Protein AF-A0A8J6Z7A0-F1 (afdb_monomer)

Structure (mmCIF, N/CA/C/O backbone):
data_AF-A0A8J6Z7A0-F1
#
_entry.id   AF-A0A8J6Z7A0-F1
#
loop_
_atom_site.group_PDB
_atom_site.id
_atom_site.type_symbol
_atom_site.label_atom_id
_atom_site.label_alt_id
_atom_site.label_comp_id
_atom_site.label_asym_id
_atom_site.label_entity_id
_atom_site.label_seq_id
_atom_site.pdbx_PDB_ins_code
_atom_site.Cartn_x
_atom_site.Cartn_y
_atom_site.Cartn_z
_atom_site.occupancy
_atom_site.B_iso_or_equiv
_atom_site.auth_seq_id
_atom_site.auth_comp_id
_atom_site.auth_asym_id
_atom_site.auth_atom_id
_atom_site.pdbx_PDB_model_num
ATOM 1 N N . MET A 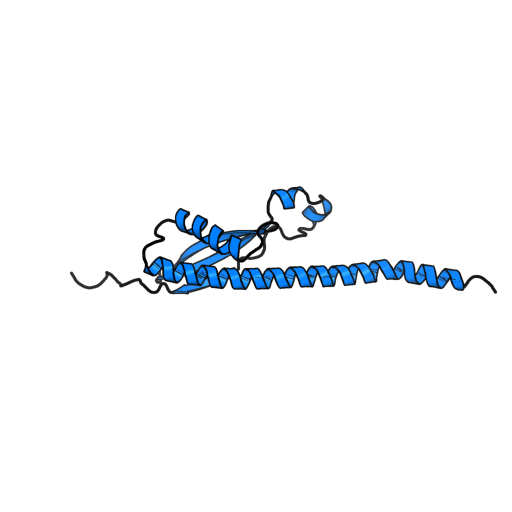1 1 ? -39.141 3.294 40.866 1.00 54.38 1 MET A N 1
ATOM 2 C CA . MET A 1 1 ? -38.896 3.060 39.423 1.00 54.38 1 MET A CA 1
ATOM 3 C C . MET A 1 1 ? -37.918 4.112 38.881 1.00 54.38 1 MET A C 1
ATOM 5 O O . MET A 1 1 ? -38.352 5.146 38.403 1.00 54.38 1 MET A O 1
ATOM 9 N N . LYS A 1 2 ? -36.597 3.924 39.028 1.00 55.97 2 LYS A N 1
ATOM 10 C CA . LYS A 1 2 ? -35.556 4.838 38.501 1.00 55.97 2 LYS A CA 1
ATOM 11 C C . LYS A 1 2 ? -34.254 4.050 38.313 1.00 55.97 2 LYS A C 1
ATOM 13 O O . LYS A 1 2 ? -33.502 3.912 39.266 1.00 55.97 2 LYS A O 1
ATOM 18 N N . ARG A 1 3 ? -34.026 3.485 37.122 1.00 59.72 3 ARG A N 1
ATOM 19 C CA . ARG A 1 3 ? -32.702 2.977 36.678 1.00 59.72 3 ARG A CA 1
ATOM 20 C C . ARG A 1 3 ? -32.603 2.676 35.173 1.00 59.72 3 ARG A C 1
ATOM 22 O O . ARG A 1 3 ? -31.499 2.549 34.670 1.00 59.72 3 ARG A O 1
ATOM 29 N N . GLN A 1 4 ? -33.715 2.675 34.434 1.00 63.00 4 GLN A N 1
ATOM 30 C CA . GLN A 1 4 ? -33.728 2.332 33.003 1.00 63.00 4 GLN A CA 1
ATOM 31 C C . GLN A 1 4 ? -32.978 3.323 32.089 1.00 63.00 4 GLN A C 1
ATOM 33 O O . GLN A 1 4 ? -32.435 2.908 31.076 1.00 63.00 4 GLN A O 1
ATOM 38 N N . ARG A 1 5 ? -32.868 4.615 32.444 1.00 66.69 5 ARG A N 1
ATOM 39 C CA . ARG A 1 5 ? -32.210 5.613 31.570 1.00 66.69 5 ARG A CA 1
ATOM 40 C C . ARG A 1 5 ? -30.702 5.392 31.378 1.00 66.69 5 ARG A C 1
ATOM 42 O O . ARG A 1 5 ? -30.184 5.742 30.329 1.00 66.69 5 ARG A O 1
ATOM 49 N N . GLY A 1 6 ? -30.004 4.824 32.366 1.00 72.81 6 GLY A N 1
ATOM 50 C CA . GLY A 1 6 ? -28.567 4.534 32.250 1.00 72.81 6 GLY A CA 1
ATOM 51 C C . GLY A 1 6 ? -28.272 3.248 31.477 1.00 72.81 6 GLY A C 1
ATOM 52 O O . GLY A 1 6 ? -27.215 3.124 30.871 1.00 72.81 6 GLY A O 1
ATOM 53 N N . GLN A 1 7 ? -29.224 2.313 31.454 1.00 84.69 7 GLN A N 1
ATOM 54 C CA . GLN A 1 7 ? -29.073 1.022 30.789 1.00 84.69 7 GLN A CA 1
ATOM 55 C C . GLN A 1 7 ? -28.975 1.178 29.268 1.00 84.69 7 GLN A C 1
ATOM 57 O O . GLN A 1 7 ? -28.048 0.649 28.663 1.00 84.69 7 GLN A O 1
ATOM 62 N N . SER A 1 8 ? -29.856 1.979 28.663 1.00 83.25 8 SER A N 1
ATOM 63 C CA . SER A 1 8 ? -29.849 2.195 27.210 1.00 83.25 8 SER A CA 1
ATOM 64 C C . SER A 1 8 ? -28.561 2.865 26.714 1.00 83.25 8 SER A C 1
ATOM 66 O O . SER A 1 8 ? -28.119 2.605 25.600 1.00 83.25 8 SER A O 1
ATOM 68 N N . MET A 1 9 ? -27.920 3.697 27.546 1.00 87.81 9 MET A N 1
ATOM 69 C CA . MET A 1 9 ? -26.639 4.327 27.208 1.00 87.81 9 MET A CA 1
ATOM 70 C C . MET A 1 9 ? -25.484 3.314 27.214 1.00 87.81 9 MET A C 1
ATOM 72 O O . MET A 1 9 ? -24.609 3.381 26.356 1.00 87.81 9 MET A O 1
ATOM 76 N N . VAL A 1 10 ? -25.504 2.355 28.146 1.00 89.12 10 VAL A N 1
ATOM 77 C CA . VAL A 1 10 ? -24.510 1.271 28.224 1.00 89.12 10 VAL A CA 1
ATOM 78 C C . VAL A 1 10 ? -24.697 0.264 27.089 1.00 89.12 10 VAL A C 1
ATOM 80 O O . VAL A 1 10 ? -23.716 -0.135 26.467 1.00 89.12 10 VAL A O 1
ATOM 83 N N . GLU A 1 11 ? -25.939 -0.106 26.770 1.00 88.69 11 GLU A N 1
ATOM 84 C CA . GLU A 1 11 ? -26.245 -0.990 25.635 1.00 88.69 11 GLU A CA 1
ATOM 85 C C . GLU A 1 11 ? -25.778 -0.376 24.307 1.00 88.69 11 GLU A C 1
ATOM 87 O O . GLU A 1 11 ? -25.136 -1.051 23.501 1.00 88.69 11 GLU A O 1
ATOM 92 N N . PHE A 1 12 ? -26.004 0.927 24.108 1.00 89.81 12 PHE A N 1
ATOM 93 C CA . PHE A 1 12 ? -25.484 1.640 22.942 1.00 89.81 12 PHE A CA 1
ATOM 94 C C . PHE A 1 12 ? -23.950 1.706 22.933 1.00 89.81 12 PHE A C 1
ATOM 96 O O . PHE A 1 12 ? -23.336 1.448 21.901 1.00 89.81 12 PHE A O 1
ATOM 103 N N . ALA A 1 13 ? -23.319 1.999 24.074 1.00 91.94 13 ALA A N 1
ATOM 104 C CA . ALA A 1 13 ? -21.862 2.074 24.181 1.00 91.94 13 ALA A CA 1
ATOM 105 C C . ALA A 1 13 ? -21.166 0.729 23.907 1.00 91.94 13 ALA A C 1
ATOM 107 O O . ALA A 1 13 ? -20.041 0.726 23.416 1.00 91.94 13 ALA A O 1
ATOM 108 N N . LEU A 1 14 ? -21.828 -0.399 24.182 1.00 92.50 14 LEU A N 1
ATOM 109 C CA . LEU A 1 14 ? -21.325 -1.738 23.857 1.00 92.50 14 LEU A CA 1
ATOM 110 C C . LEU A 1 14 ? -21.487 -2.092 22.372 1.00 92.50 14 LEU A C 1
ATOM 112 O O . LEU A 1 14 ? -20.626 -2.767 21.812 1.00 92.50 14 LEU A O 1
ATOM 116 N N . MET A 1 15 ? -22.551 -1.619 21.719 1.00 94.12 15 MET A N 1
ATOM 117 C CA . MET A 1 15 ? -22.772 -1.842 20.282 1.00 94.12 15 MET A CA 1
ATOM 118 C C . MET A 1 15 ? -21.931 -0.912 19.403 1.00 94.12 15 MET A C 1
ATOM 120 O O . MET A 1 15 ? -21.460 -1.319 18.340 1.00 94.12 15 MET A O 1
ATOM 124 N N . ALA A 1 16 ? -21.700 0.321 19.858 1.00 93.00 16 ALA A N 1
ATOM 125 C CA . ALA A 1 16 ? -20.915 1.332 19.161 1.00 93.00 16 ALA A CA 1
ATOM 126 C C . ALA A 1 16 ? -19.557 0.822 18.626 1.00 93.00 16 ALA A C 1
ATOM 128 O O . ALA A 1 16 ? -19.321 0.992 17.432 1.00 93.00 16 ALA A O 1
ATOM 129 N N . PRO A 1 17 ? -18.672 0.169 19.410 1.00 92.50 17 PRO A N 1
ATOM 130 C CA . PRO A 1 17 ? -17.381 -0.300 18.906 1.00 92.50 17 PRO A CA 1
ATOM 131 C C . PRO A 1 17 ? -17.513 -1.331 17.780 1.00 92.50 17 PRO A C 1
ATOM 133 O O . PRO A 1 17 ? -16.719 -1.296 16.846 1.00 92.50 17 PRO A O 1
ATOM 136 N N . ILE A 1 18 ? -18.529 -2.200 17.817 1.00 94.31 18 ILE A N 1
ATOM 137 C CA . ILE A 1 18 ? -18.773 -3.195 16.760 1.00 94.31 18 ILE A CA 1
ATOM 138 C C . ILE A 1 18 ? -19.209 -2.491 15.471 1.00 94.31 18 ILE A C 1
ATOM 140 O O . ILE A 1 18 ? -18.695 -2.782 14.391 1.00 94.31 18 ILE A O 1
ATOM 144 N N . VAL A 1 19 ? -20.117 -1.519 15.586 1.00 95.00 19 VAL A N 1
ATOM 145 C CA . VAL A 1 19 ? -20.589 -0.725 14.445 1.00 95.00 19 VAL A CA 1
ATOM 146 C C . VAL A 1 19 ? -19.452 0.112 13.857 1.00 95.00 19 VAL A C 1
ATOM 148 O O . VAL A 1 19 ? -19.262 0.110 12.643 1.00 95.00 19 VAL A O 1
ATOM 151 N N . PHE A 1 20 ? -18.643 0.770 14.690 1.00 94.06 20 PHE A N 1
ATOM 152 C CA . PHE A 1 20 ? -17.473 1.516 14.225 1.00 94.06 20 PHE A CA 1
ATOM 153 C C . PHE A 1 20 ? -16.432 0.608 13.575 1.00 94.06 20 PHE A C 1
ATOM 155 O O . PHE A 1 20 ? -15.896 0.966 12.531 1.00 94.06 20 PHE A O 1
ATOM 162 N N . MET A 1 21 ? -16.183 -0.581 14.126 1.00 92.19 21 MET A N 1
ATOM 163 C CA . MET A 1 21 ? -15.292 -1.566 13.513 1.00 92.19 21 MET A CA 1
ATOM 164 C C . MET A 1 21 ? -15.796 -1.989 12.127 1.00 92.19 21 MET A C 1
ATOM 166 O O . MET A 1 21 ? -15.004 -2.067 11.190 1.00 92.19 21 MET A O 1
ATOM 170 N N . MET A 1 22 ? -17.107 -2.189 11.965 1.00 93.50 22 MET A N 1
ATOM 171 C CA . MET A 1 22 ? -17.708 -2.493 10.664 1.00 93.50 22 MET A CA 1
ATOM 172 C C . MET A 1 22 ? -17.580 -1.317 9.684 1.00 93.50 22 MET A C 1
ATOM 174 O O . MET A 1 22 ? -17.176 -1.524 8.542 1.00 93.50 22 MET A O 1
ATOM 178 N N . ILE A 1 23 ? -17.859 -0.085 10.123 1.00 95.31 23 ILE A N 1
ATOM 179 C CA . ILE A 1 23 ? -17.738 1.122 9.290 1.00 95.31 23 ILE A CA 1
ATOM 180 C C . ILE A 1 23 ? -16.287 1.335 8.852 1.00 95.31 23 ILE A C 1
ATOM 182 O O . ILE A 1 23 ? -16.026 1.509 7.663 1.00 95.31 23 ILE A O 1
ATOM 186 N N . PHE A 1 24 ? -15.328 1.283 9.779 1.00 91.81 24 PHE A N 1
ATOM 187 C CA . PHE A 1 24 ? -13.911 1.419 9.444 1.00 91.81 24 PHE A CA 1
ATOM 188 C C . PHE A 1 24 ? -13.433 0.284 8.541 1.00 91.81 24 PHE A C 1
ATOM 190 O O . PHE A 1 24 ? -12.679 0.542 7.606 1.00 91.81 24 PHE A O 1
ATOM 197 N N . GLY A 1 25 ? -13.925 -0.940 8.751 1.00 90.88 25 GLY A N 1
ATOM 198 C CA . GLY A 1 25 ? -13.675 -2.063 7.852 1.00 90.88 25 GLY A CA 1
ATOM 199 C C . GLY A 1 25 ? -14.172 -1.793 6.429 1.00 90.88 25 GLY A C 1
ATOM 200 O O . GLY A 1 25 ? -13.426 -2.000 5.474 1.00 90.88 25 GLY A O 1
ATOM 201 N N . MET A 1 26 ? -15.390 -1.265 6.273 1.00 93.50 26 MET A N 1
ATOM 202 C CA . MET A 1 26 ? -15.942 -0.892 4.963 1.00 93.50 26 MET A CA 1
ATOM 203 C C . MET A 1 26 ? -15.155 0.245 4.302 1.00 93.50 26 MET A C 1
ATOM 205 O O . MET A 1 26 ? -14.850 0.160 3.114 1.00 93.50 26 MET A O 1
ATOM 209 N N . ILE A 1 27 ? -14.789 1.285 5.058 1.00 92.69 27 ILE A N 1
ATOM 210 C CA . ILE A 1 27 ? -13.992 2.412 4.548 1.00 92.69 27 ILE A CA 1
ATOM 211 C C . ILE A 1 27 ? -12.621 1.919 4.076 1.00 92.69 27 ILE A C 1
ATOM 213 O O . ILE A 1 27 ? -12.210 2.217 2.954 1.00 92.69 27 ILE A O 1
ATOM 217 N N . TYR A 1 28 ? -11.930 1.132 4.902 1.00 86.00 28 TYR A N 1
ATOM 218 C CA . TYR A 1 28 ? -10.621 0.581 4.561 1.00 86.00 28 TYR A CA 1
ATOM 219 C C . TYR A 1 28 ? -10.702 -0.355 3.350 1.00 86.00 28 TYR A C 1
ATOM 221 O O . TYR A 1 28 ? -9.877 -0.266 2.441 1.00 86.00 28 TYR A O 1
ATOM 229 N N . GLY A 1 29 ? -11.741 -1.193 3.292 1.00 86.38 29 GLY A N 1
ATOM 230 C CA . GLY A 1 29 ? -12.022 -2.048 2.142 1.00 86.38 29 GLY A CA 1
ATOM 231 C C . GLY A 1 29 ? -12.249 -1.250 0.855 1.00 86.38 29 GLY A C 1
ATOM 232 O O . GLY A 1 29 ? -11.680 -1.587 -0.181 1.00 86.38 29 GLY A O 1
ATOM 233 N N . GLY A 1 30 ? -13.011 -0.155 0.920 1.00 88.00 30 GLY A N 1
ATOM 234 C CA . GLY A 1 30 ? -13.237 0.736 -0.221 1.00 88.00 30 GLY A CA 1
ATOM 235 C C . GLY A 1 30 ? -11.955 1.411 -0.715 1.00 88.00 30 GLY A C 1
ATOM 236 O O . GLY A 1 30 ? -11.697 1.437 -1.919 1.00 88.00 30 GLY A O 1
ATOM 237 N N . ILE A 1 31 ? -11.114 1.893 0.204 1.00 85.19 31 ILE A N 1
ATOM 238 C CA . ILE A 1 31 ? -9.809 2.483 -0.130 1.00 85.19 31 ILE A CA 1
ATOM 239 C C . ILE A 1 31 ? -8.897 1.440 -0.791 1.00 85.19 31 ILE A C 1
ATOM 241 O O . ILE A 1 31 ? -8.287 1.731 -1.820 1.00 85.19 31 ILE A O 1
ATOM 245 N N . MET A 1 32 ? -8.833 0.222 -0.246 1.00 81.38 32 MET A N 1
ATOM 246 C CA . MET A 1 32 ? -8.055 -0.878 -0.830 1.00 81.38 32 MET A CA 1
ATOM 247 C C . MET A 1 32 ? -8.540 -1.244 -2.236 1.00 81.38 32 MET A C 1
ATOM 249 O O . MET A 1 32 ? -7.730 -1.427 -3.145 1.00 81.38 32 MET A O 1
ATOM 253 N N . PHE A 1 33 ? -9.856 -1.293 -2.443 1.00 82.75 33 PHE A N 1
ATOM 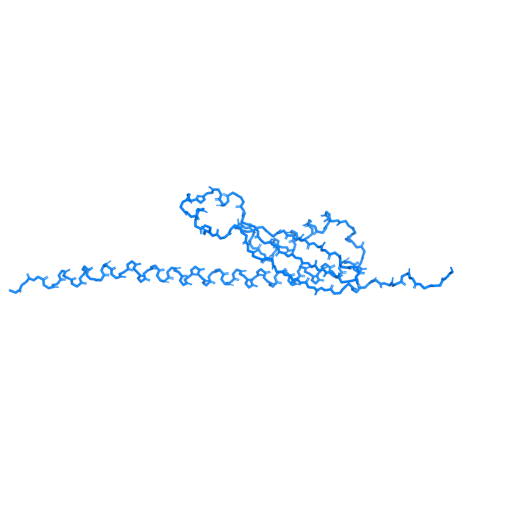254 C CA . PHE A 1 33 ? -10.435 -1.559 -3.758 1.00 82.75 33 PHE A CA 1
ATOM 255 C C . PHE A 1 33 ? -10.092 -0.463 -4.778 1.00 82.75 33 PHE A C 1
ATOM 257 O O . PHE A 1 33 ? -9.698 -0.765 -5.905 1.00 82.75 33 PHE A O 1
ATOM 264 N N . MET A 1 34 ? -10.176 0.809 -4.378 1.00 83.38 34 MET A N 1
ATOM 265 C CA . MET A 1 34 ? -9.789 1.936 -5.231 1.00 83.38 34 MET A CA 1
ATOM 266 C C . MET A 1 34 ? -8.311 1.858 -5.636 1.00 83.38 34 MET A C 1
ATOM 268 O O . MET A 1 34 ? -7.988 2.018 -6.814 1.00 83.38 34 MET A O 1
ATOM 272 N N . GLN A 1 35 ? -7.419 1.563 -4.684 1.00 77.19 35 GLN A N 1
ATOM 273 C CA . GLN A 1 35 ? -5.989 1.400 -4.960 1.00 77.19 35 GLN A CA 1
ATOM 274 C C . GLN A 1 35 ? -5.734 0.261 -5.950 1.00 77.19 35 GLN A C 1
ATOM 276 O O . GLN A 1 35 ? -5.012 0.455 -6.926 1.00 77.19 35 GLN A O 1
ATOM 281 N N . TYR A 1 36 ? -6.390 -0.890 -5.773 1.00 77.38 36 TYR A N 1
ATOM 282 C CA . TYR A 1 36 ? -6.293 -2.009 -6.714 1.00 77.38 36 TYR A CA 1
ATOM 283 C C . TYR A 1 36 ? -6.668 -1.606 -8.150 1.00 77.38 36 TYR A C 1
ATOM 285 O O . TYR A 1 36 ? -5.977 -1.964 -9.108 1.00 77.38 36 TYR A O 1
ATOM 293 N N . MET A 1 37 ? -7.734 -0.820 -8.310 1.00 83.38 37 MET A N 1
ATOM 294 C CA . MET A 1 37 ? -8.201 -0.370 -9.622 1.00 83.38 37 MET A CA 1
ATOM 295 C C . MET A 1 37 ? -7.222 0.617 -10.280 1.00 83.38 37 MET A C 1
ATOM 297 O O . MET A 1 37 ? -6.952 0.510 -11.479 1.00 83.38 37 MET A O 1
ATOM 301 N N . HIS A 1 38 ? -6.640 1.534 -9.499 1.00 80.12 38 HIS A N 1
ATOM 302 C CA . HIS A 1 38 ? -5.582 2.434 -9.972 1.00 80.12 38 HIS A CA 1
ATOM 303 C C . HIS A 1 38 ? -4.326 1.669 -10.394 1.00 80.12 38 HIS A C 1
ATOM 305 O O . HIS A 1 38 ? -3.825 1.889 -11.497 1.00 80.12 38 HIS A O 1
ATOM 311 N N . TYR A 1 39 ? -3.871 0.715 -9.578 1.00 76.06 39 TYR A N 1
ATOM 312 C CA . TYR A 1 39 ? -2.730 -0.134 -9.911 1.00 76.06 39 TYR A CA 1
ATOM 313 C C . TYR A 1 39 ? -2.967 -0.909 -11.214 1.00 76.06 39 TYR A C 1
ATOM 315 O O . TYR A 1 39 ? -2.110 -0.895 -12.094 1.00 76.06 39 TYR A O 1
ATOM 323 N N . SER A 1 40 ? -4.143 -1.519 -11.394 1.00 79.31 40 SER A N 1
ATOM 324 C CA . SER A 1 40 ? -4.476 -2.263 -12.619 1.00 79.31 40 SER A CA 1
ATOM 325 C C . SER A 1 40 ? -4.451 -1.392 -13.878 1.00 79.31 40 SER A C 1
ATOM 327 O O . SER A 1 40 ? -3.904 -1.799 -14.907 1.00 79.31 40 SER A O 1
ATOM 329 N N . ASN A 1 41 ? -5.006 -0.181 -13.805 1.00 81.69 41 ASN A N 1
ATOM 330 C CA . ASN A 1 41 ? -4.988 0.744 -14.935 1.00 81.69 41 ASN A CA 1
ATOM 331 C C . ASN A 1 41 ? -3.567 1.199 -15.271 1.00 81.69 41 ASN A C 1
ATOM 333 O O . ASN A 1 41 ? -3.192 1.191 -16.442 1.00 81.69 41 ASN A O 1
ATOM 337 N N . ALA A 1 42 ? -2.761 1.507 -14.257 1.00 75.44 42 ALA A N 1
ATOM 338 C CA . ALA A 1 42 ? -1.382 1.916 -14.456 1.00 75.44 42 ALA A CA 1
ATOM 339 C C . ALA A 1 42 ? -0.511 0.775 -15.034 1.00 75.44 42 ALA A C 1
ATOM 341 O O . ALA A 1 42 ? 0.275 1.033 -15.943 1.00 75.44 42 ALA A O 1
ATOM 342 N N . VAL A 1 43 ? -0.735 -0.497 -14.649 1.00 74.56 43 VAL A N 1
ATOM 343 C CA . VAL A 1 43 ? -0.095 -1.676 -15.294 1.00 74.56 43 VAL A CA 1
ATOM 344 C C . VAL A 1 43 ? -0.411 -1.739 -16.774 1.00 74.56 43 VAL A C 1
ATOM 346 O O . VAL A 1 43 ? 0.487 -1.962 -17.585 1.00 74.56 43 VAL A O 1
ATOM 349 N N . ARG A 1 44 ? -1.673 -1.523 -17.145 1.00 77.75 44 ARG A N 1
ATOM 350 C CA . ARG A 1 44 ? -2.088 -1.565 -18.548 1.00 77.75 44 ARG A CA 1
ATOM 351 C C . ARG A 1 44 ? -1.434 -0.446 -19.364 1.00 77.75 44 ARG A C 1
ATOM 353 O O . ARG A 1 44 ? -0.983 -0.704 -20.479 1.00 77.75 44 ARG A O 1
ATOM 360 N N . THR A 1 45 ? -1.365 0.767 -18.815 1.00 77.38 45 THR A N 1
ATOM 361 C CA . THR A 1 45 ? -0.704 1.911 -19.462 1.00 77.38 45 THR A CA 1
ATOM 362 C C . THR A 1 45 ? 0.793 1.661 -19.625 1.00 77.38 45 THR A C 1
ATOM 364 O O . THR A 1 45 ? 1.301 1.751 -20.743 1.00 77.38 45 THR A O 1
ATOM 367 N N . ALA A 1 46 ? 1.470 1.236 -18.556 1.00 70.75 46 ALA A N 1
ATOM 368 C CA . ALA A 1 46 ? 2.892 0.907 -18.577 1.00 70.75 46 ALA A CA 1
ATOM 369 C C . ALA A 1 46 ? 3.210 -0.216 -19.579 1.00 70.75 46 ALA A C 1
ATOM 371 O O . ALA A 1 46 ? 4.158 -0.110 -20.353 1.00 70.75 46 ALA A O 1
ATOM 372 N N . ALA A 1 47 ? 2.389 -1.271 -19.622 1.00 71.50 47 ALA A N 1
ATOM 373 C CA . ALA A 1 47 ? 2.546 -2.361 -20.580 1.00 71.50 47 ALA A CA 1
ATOM 374 C C . ALA A 1 47 ? 2.426 -1.882 -22.032 1.00 71.50 47 ALA A C 1
ATOM 376 O O . ALA A 1 47 ? 3.275 -2.206 -22.862 1.00 71.50 47 ALA A O 1
ATOM 377 N N . ARG A 1 48 ? 1.402 -1.076 -22.341 1.00 74.81 48 ARG A N 1
ATOM 378 C CA . ARG A 1 48 ? 1.219 -0.500 -23.682 1.00 74.81 48 ARG A CA 1
ATOM 379 C C . ARG A 1 48 ? 2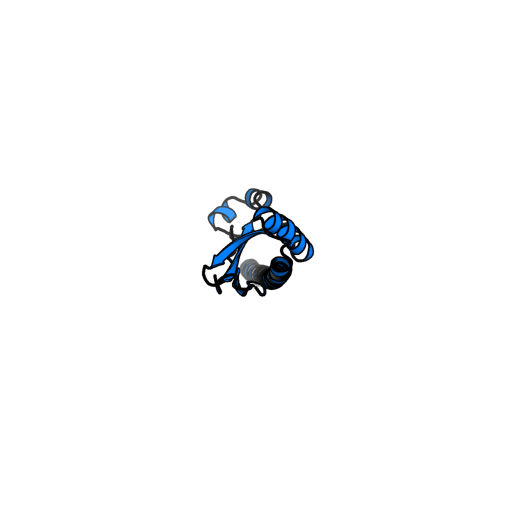.425 0.333 -24.099 1.00 74.81 48 ARG A C 1
ATOM 381 O O . ARG A 1 48 ? 2.863 0.265 -25.242 1.00 74.81 48 ARG A O 1
ATOM 388 N N . GLU A 1 49 ? 2.939 1.140 -23.192 1.00 71.81 49 GLU A N 1
ATOM 389 C CA . GLU A 1 49 ? 3.996 2.083 -23.516 1.00 71.81 49 GLU A CA 1
ATOM 390 C C . GLU A 1 49 ? 5.369 1.363 -23.633 1.00 71.81 49 GLU A C 1
ATOM 392 O O . GLU A 1 49 ? 6.182 1.735 -24.484 1.00 71.81 49 GLU A O 1
ATOM 397 N N . ILE A 1 50 ? 5.574 0.230 -22.930 1.00 67.06 50 ILE A N 1
ATOM 398 C CA . ILE A 1 50 ? 6.681 -0.714 -23.207 1.00 67.06 50 ILE A CA 1
ATOM 399 C C . ILE A 1 50 ? 6.543 -1.319 -24.606 1.00 67.06 50 ILE A C 1
ATOM 401 O O . ILE A 1 50 ? 7.546 -1.405 -25.313 1.00 67.06 50 ILE A O 1
ATOM 405 N N . ALA A 1 51 ? 5.336 -1.732 -25.014 1.00 67.38 51 ALA A N 1
ATOM 406 C CA . ALA A 1 51 ? 5.101 -2.319 -26.336 1.00 67.38 51 ALA A CA 1
ATOM 407 C C . ALA A 1 51 ? 5.583 -1.414 -27.465 1.00 67.38 51 ALA A C 1
ATOM 409 O O . ALA A 1 51 ? 6.364 -1.828 -28.317 1.00 67.38 51 ALA A O 1
ATOM 410 N N . VAL A 1 52 ? 5.145 -0.159 -27.412 1.00 70.69 52 VAL A N 1
ATOM 411 C CA . VAL A 1 52 ? 5.445 0.860 -28.422 1.00 70.69 52 VAL A CA 1
ATOM 412 C C . VAL A 1 52 ? 6.921 1.273 -28.370 1.00 70.69 52 VAL A C 1
ATOM 414 O O . VAL A 1 52 ? 7.542 1.576 -29.388 1.00 70.69 52 VAL A O 1
ATOM 417 N N . SER A 1 53 ? 7.527 1.283 -27.183 1.00 63.81 53 SER A N 1
ATOM 418 C CA . SER A 1 53 ? 8.943 1.637 -27.040 1.00 63.81 53 SER A CA 1
ATOM 419 C C . SER A 1 53 ? 9.889 0.506 -27.459 1.00 63.81 53 SER A C 1
ATOM 421 O O . SER A 1 53 ? 11.008 0.780 -27.904 1.00 63.81 53 SER A O 1
ATOM 423 N N . ALA A 1 54 ? 9.447 -0.751 -27.346 1.00 59.12 54 ALA A N 1
ATOM 424 C CA . ALA A 1 54 ? 10.171 -1.920 -27.838 1.00 59.12 54 ALA A CA 1
ATOM 425 C C . ALA A 1 54 ? 10.239 -1.944 -29.375 1.00 59.12 54 ALA A C 1
ATOM 427 O O . ALA A 1 54 ? 11.296 -2.266 -2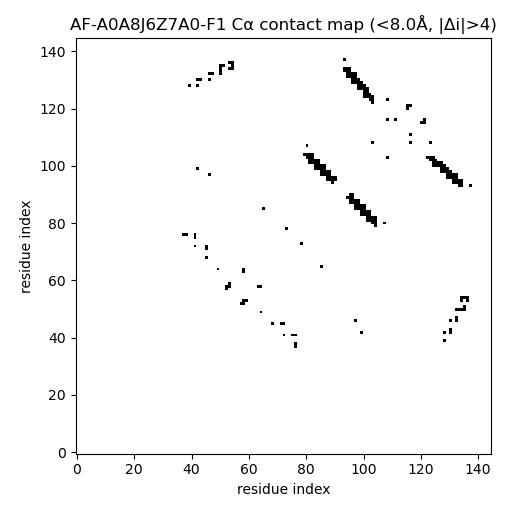9.913 1.00 59.12 54 ALA A O 1
ATOM 428 N N . GLU A 1 55 ? 9.174 -1.518 -30.069 1.00 57.19 55 GLU A N 1
ATOM 429 C CA . GLU A 1 55 ? 9.169 -1.310 -31.529 1.00 57.19 55 GLU A CA 1
ATOM 430 C C . GLU A 1 55 ? 10.250 -0.305 -31.964 1.00 57.19 55 GLU A C 1
ATOM 432 O O . GLU A 1 55 ? 10.975 -0.520 -32.931 1.00 57.19 55 GLU A O 1
ATOM 437 N N . ASN A 1 56 ? 10.429 0.768 -31.189 1.00 54.94 56 ASN A N 1
ATOM 438 C CA . ASN A 1 56 ? 11.399 1.825 -31.480 1.00 54.94 56 ASN A CA 1
ATOM 439 C C . ASN A 1 56 ? 12.852 1.484 -31.081 1.00 54.94 56 ASN A C 1
ATOM 441 O O . ASN A 1 56 ? 13.719 2.357 -31.137 1.00 54.94 56 ASN A O 1
ATOM 445 N N . ASN A 1 57 ? 13.135 0.242 -30.662 1.00 52.91 57 ASN A N 1
ATOM 446 C CA . ASN A 1 57 ? 14.459 -0.243 -30.242 1.00 52.91 57 ASN A CA 1
ATOM 447 C C . ASN A 1 57 ? 15.126 0.596 -29.124 1.00 52.91 57 ASN A C 1
ATOM 449 O O . ASN A 1 57 ? 16.346 0.599 -28.974 1.00 52.91 57 ASN A O 1
ATOM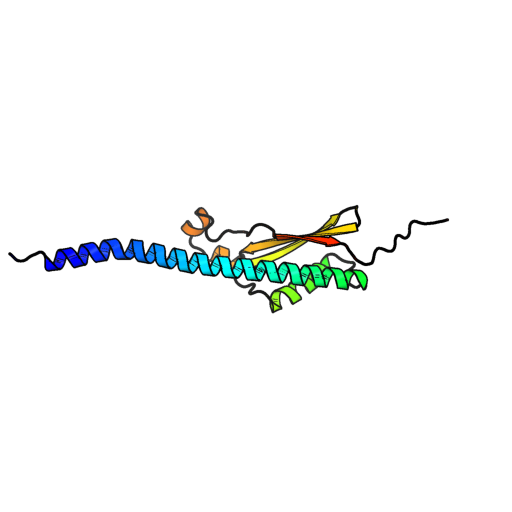 453 N N . ARG A 1 58 ? 14.336 1.339 -28.332 1.00 51.19 58 ARG A N 1
ATOM 454 C CA . ARG A 1 58 ? 14.851 2.258 -27.293 1.00 51.19 58 ARG A CA 1
ATOM 455 C C . ARG A 1 58 ? 15.100 1.585 -25.949 1.00 51.19 58 ARG A C 1
ATOM 457 O O . ARG A 1 58 ? 15.620 2.226 -25.045 1.00 51.19 58 ARG A O 1
ATOM 464 N N . ILE A 1 59 ? 14.679 0.331 -25.795 1.00 54.50 59 ILE A N 1
ATOM 465 C CA . ILE A 1 59 ? 14.664 -0.347 -24.502 1.00 54.50 59 ILE A CA 1
ATOM 466 C C . ILE A 1 59 ? 15.219 -1.771 -24.636 1.00 54.50 59 ILE A C 1
ATOM 468 O O . ILE A 1 59 ? 14.505 -2.772 -24.520 1.00 54.50 59 ILE A O 1
ATOM 472 N N . THR A 1 60 ? 16.514 -1.859 -24.927 1.00 50.16 60 THR A N 1
ATOM 473 C CA . THR A 1 60 ? 17.239 -3.123 -25.118 1.00 50.16 60 THR A CA 1
ATOM 474 C C . THR A 1 60 ? 17.791 -3.713 -23.816 1.00 50.16 60 THR A C 1
ATOM 476 O O . THR A 1 60 ? 18.075 -4.908 -23.772 1.00 50.16 60 THR A O 1
ATOM 479 N N . THR A 1 61 ? 17.872 -2.934 -22.731 1.00 50.75 61 THR A N 1
ATOM 480 C CA . THR A 1 61 ? 18.469 -3.362 -21.452 1.00 50.75 61 THR A CA 1
ATOM 481 C C . THR A 1 61 ? 17.413 -3.467 -20.347 1.00 50.75 61 THR A C 1
ATOM 483 O O . THR A 1 61 ? 16.475 -2.672 -20.292 1.00 50.75 61 THR A O 1
ATOM 486 N N . LYS A 1 62 ? 17.537 -4.463 -19.454 1.00 55.94 62 LYS A N 1
ATOM 487 C CA . LYS A 1 62 ? 16.633 -4.640 -18.295 1.00 55.94 62 LYS A CA 1
ATOM 488 C C . LYS A 1 62 ? 16.626 -3.413 -17.369 1.00 55.94 62 LYS A C 1
ATOM 490 O O . LYS A 1 62 ? 15.576 -3.060 -16.852 1.00 55.94 62 LYS A O 1
ATOM 495 N N . GLU A 1 63 ? 17.764 -2.739 -17.240 1.00 54.56 63 GLU A N 1
ATOM 496 C CA . GLU A 1 63 ? 17.947 -1.561 -16.381 1.00 54.56 63 GLU A CA 1
ATOM 497 C C . GLU A 1 63 ? 17.178 -0.329 -16.901 1.00 54.56 63 GLU A C 1
ATOM 499 O O . GLU A 1 63 ? 16.495 0.343 -16.130 1.00 54.56 63 GLU A O 1
ATOM 504 N N . ASP A 1 64 ? 17.160 -0.102 -18.221 1.00 56.62 64 ASP A N 1
ATOM 505 C CA . ASP A 1 64 ? 16.411 1.005 -18.842 1.00 56.62 64 ASP A CA 1
ATOM 506 C C . ASP A 1 64 ? 14.888 0.822 -18.705 1.00 56.62 64 ASP A C 1
ATOM 508 O O . ASP A 1 64 ? 14.136 1.796 -18.590 1.00 56.62 64 ASP A O 1
ATOM 512 N N . LYS A 1 65 ? 14.423 -0.441 -18.681 1.00 60.16 65 LYS A N 1
ATOM 513 C CA . LYS A 1 65 ? 13.009 -0.790 -18.445 1.00 60.16 65 LYS A CA 1
ATOM 514 C C . LYS A 1 65 ? 12.584 -0.350 -17.056 1.00 60.16 65 LYS A C 1
ATOM 516 O O . LYS A 1 65 ? 11.543 0.284 -16.920 1.00 60.16 65 LYS A O 1
ATOM 521 N N . GLU A 1 66 ? 13.380 -0.674 -16.044 1.00 57.22 66 GLU A N 1
ATOM 522 C CA . GLU A 1 66 ? 13.059 -0.405 -14.642 1.00 57.22 66 GLU A CA 1
ATOM 523 C C . GLU A 1 66 ? 13.036 1.096 -14.324 1.00 57.22 66 GLU A C 1
ATOM 525 O O . GLU A 1 66 ? 12.113 1.566 -13.648 1.00 57.22 66 GLU A O 1
ATOM 530 N N . GLU A 1 67 ? 13.982 1.876 -14.858 1.00 61.44 67 GLU A N 1
ATOM 531 C CA . GLU A 1 67 ? 14.019 3.327 -14.634 1.00 61.44 67 GLU A CA 1
ATOM 532 C C . GLU A 1 67 ? 12.837 4.040 -15.303 1.00 61.44 67 GLU A C 1
ATOM 534 O O . GLU A 1 67 ? 12.168 4.879 -14.688 1.00 61.44 67 GLU A O 1
ATOM 539 N N . TRP A 1 68 ? 12.553 3.699 -16.560 1.00 61.59 68 TRP A N 1
ATOM 540 C CA . TRP A 1 68 ? 11.454 4.303 -17.302 1.00 61.59 68 TRP A CA 1
ATOM 541 C C . TRP A 1 68 ? 10.096 3.914 -16.717 1.00 61.59 68 TRP A C 1
ATOM 543 O O . TRP A 1 68 ? 9.243 4.781 -16.518 1.00 61.59 68 TRP A O 1
ATOM 553 N N . LEU A 1 69 ? 9.934 2.644 -16.333 1.00 62.09 69 LEU A N 1
ATOM 554 C CA . LEU A 1 69 ? 8.735 2.182 -15.650 1.00 62.09 69 LEU A CA 1
ATOM 555 C C . LEU A 1 69 ? 8.531 3.007 -14.391 1.00 62.09 69 LEU A C 1
ATOM 557 O O . LEU A 1 69 ? 7.473 3.591 -14.206 1.00 62.09 69 LEU A O 1
ATOM 561 N N . THR A 1 70 ? 9.562 3.141 -13.561 1.00 62.25 70 THR A N 1
ATOM 562 C CA . THR A 1 70 ? 9.486 3.923 -12.323 1.00 62.25 70 THR A CA 1
ATOM 563 C C . THR A 1 70 ? 9.050 5.377 -12.562 1.00 62.25 70 THR A C 1
ATOM 565 O O . THR A 1 70 ? 8.391 5.952 -11.696 1.00 62.25 70 THR A O 1
ATOM 568 N N . LYS A 1 71 ? 9.359 5.982 -13.719 1.00 65.44 71 LYS A N 1
ATOM 569 C CA . LYS A 1 71 ? 8.906 7.340 -14.082 1.00 65.44 71 LYS A CA 1
ATOM 570 C C . LYS A 1 71 ? 7.424 7.387 -14.461 1.00 65.44 71 LYS A C 1
ATOM 572 O O . LYS A 1 71 ? 6.708 8.210 -13.896 1.00 65.44 71 LYS A O 1
ATOM 577 N N . VAL A 1 72 ? 6.972 6.495 -15.343 1.00 64.88 72 VAL A N 1
ATOM 578 C CA . VAL A 1 72 ? 5.549 6.364 -15.728 1.00 64.88 72 VAL A CA 1
ATOM 579 C C . VAL A 1 72 ? 4.694 5.971 -14.515 1.00 64.88 72 VAL A C 1
ATOM 581 O O . VAL A 1 72 ? 3.583 6.448 -14.324 1.00 64.88 72 VAL A O 1
ATOM 584 N N . TRP A 1 73 ? 5.233 5.148 -13.618 1.00 65.50 73 TRP A N 1
ATOM 585 C CA . TRP A 1 73 ? 4.550 4.758 -12.387 1.00 65.50 73 TRP A CA 1
ATOM 586 C C . TRP A 1 73 ? 4.412 5.903 -11.398 1.00 65.50 73 TRP A C 1
ATOM 588 O O . TRP A 1 73 ? 3.338 6.088 -10.841 1.00 65.50 73 TRP A O 1
ATOM 598 N N . LYS A 1 74 ? 5.477 6.679 -11.173 1.00 61.50 74 LYS A N 1
ATOM 599 C CA . LYS A 1 74 ? 5.446 7.809 -10.234 1.00 61.50 74 LYS A CA 1
ATOM 600 C C . LYS A 1 74 ? 4.518 8.939 -10.686 1.00 61.50 74 LYS A C 1
ATOM 602 O O . LYS A 1 74 ? 4.128 9.737 -9.838 1.00 61.50 74 LYS A O 1
ATOM 607 N N . SER A 1 75 ? 4.180 9.029 -11.976 1.00 64.19 75 SER A N 1
ATOM 608 C CA . SER A 1 75 ? 3.170 9.984 -12.449 1.00 64.19 75 SER A CA 1
ATOM 609 C C . SER A 1 75 ? 1.744 9.511 -12.178 1.00 64.19 75 SER A C 1
ATOM 611 O O . SER A 1 75 ? 0.888 10.334 -11.868 1.00 64.19 75 SER A O 1
ATOM 613 N N . GLU A 1 76 ? 1.501 8.201 -12.249 1.00 65.38 76 GLU A N 1
ATOM 614 C CA . GLU A 1 76 ? 0.146 7.637 -12.217 1.00 65.38 76 GLU A CA 1
ATOM 615 C C . GLU A 1 76 ? -0.261 7.062 -10.854 1.00 65.38 76 GLU A C 1
ATOM 617 O O . GLU A 1 76 ? -1.449 6.898 -10.569 1.00 65.38 76 GLU A O 1
ATOM 622 N N . VAL A 1 77 ? 0.712 6.712 -10.011 1.00 66.94 77 VAL A N 1
ATOM 623 C CA . VAL A 1 77 ? 0.508 5.898 -8.813 1.00 66.94 77 VAL A CA 1
ATOM 624 C C . VAL A 1 77 ? 1.260 6.480 -7.616 1.00 66.94 77 VAL A C 1
ATOM 626 O O . VAL A 1 77 ? 2.461 6.733 -7.677 1.00 66.94 77 VAL A O 1
ATOM 629 N N . ASP A 1 78 ? 0.568 6.627 -6.481 1.00 68.94 78 ASP A N 1
ATOM 630 C CA . ASP A 1 78 ? 1.205 6.991 -5.212 1.00 68.94 78 ASP A CA 1
ATOM 631 C C . ASP A 1 78 ? 2.055 5.819 -4.682 1.00 68.94 78 ASP A C 1
ATOM 633 O O . ASP A 1 78 ? 1.533 4.791 -4.241 1.00 68.94 78 ASP A O 1
ATOM 637 N N . THR A 1 79 ? 3.380 5.980 -4.723 1.00 68.19 79 THR A N 1
ATOM 638 C CA . THR A 1 79 ? 4.354 4.970 -4.281 1.00 68.19 79 THR A CA 1
ATOM 639 C C . THR A 1 79 ? 4.697 5.054 -2.790 1.00 68.19 79 THR A C 1
ATOM 641 O O . THR A 1 79 ? 5.659 4.419 -2.352 1.00 68.19 79 THR A O 1
ATOM 644 N N . ARG A 1 80 ? 3.987 5.866 -1.991 1.00 70.44 80 ARG A N 1
ATOM 645 C CA . ARG A 1 80 ? 4.264 6.000 -0.546 1.00 70.44 80 ARG A CA 1
ATOM 646 C C . ARG A 1 80 ? 4.125 4.674 0.197 1.00 70.44 80 ARG A C 1
ATOM 648 O O . ARG A 1 80 ? 4.985 4.339 1.004 1.00 70.44 80 ARG A O 1
ATOM 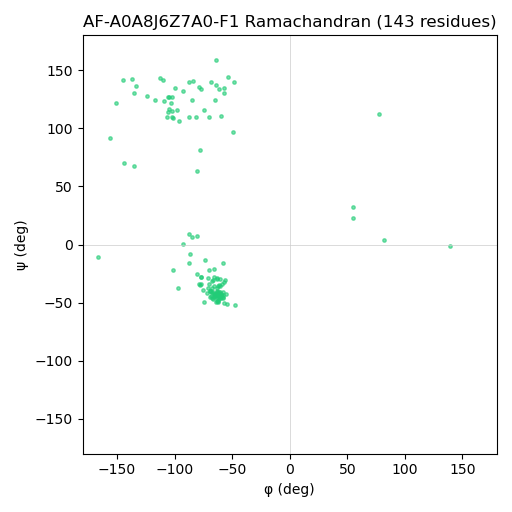655 N N . PHE A 1 81 ? 3.074 3.917 -0.111 1.00 69.62 81 PHE A N 1
ATOM 656 C CA . PHE A 1 81 ? 2.737 2.687 0.609 1.00 69.62 81 PHE A CA 1
ATOM 657 C C . PHE A 1 81 ? 3.248 1.426 -0.085 1.00 69.62 81 PHE A C 1
ATOM 659 O O . PHE A 1 81 ? 3.699 0.506 0.593 1.00 69.62 81 PHE A O 1
ATOM 666 N N . TYR A 1 82 ? 3.214 1.393 -1.420 1.00 71.19 82 TYR A N 1
ATOM 667 C CA . TYR A 1 82 ? 3.606 0.232 -2.213 1.00 71.19 82 TYR A CA 1
ATOM 668 C C . TYR A 1 82 ? 4.526 0.618 -3.375 1.00 71.19 82 TYR A C 1
ATOM 670 O O . TYR A 1 82 ? 4.259 1.579 -4.097 1.00 71.19 82 TYR A O 1
ATOM 678 N N . THR A 1 83 ? 5.586 -0.161 -3.586 1.00 67.88 83 THR A N 1
ATOM 679 C CA . THR A 1 83 ? 6.499 -0.061 -4.724 1.00 67.88 83 THR A CA 1
ATOM 680 C C . THR A 1 83 ? 6.242 -1.209 -5.708 1.00 67.88 83 THR A C 1
ATOM 682 O O . THR A 1 83 ? 6.219 -2.377 -5.310 1.00 67.88 83 THR A O 1
ATOM 685 N N . PRO A 1 84 ? 6.012 -0.920 -7.000 1.00 69.31 84 PRO A N 1
ATOM 686 C CA . PRO A 1 84 ? 5.883 -1.960 -8.008 1.00 69.31 84 PRO A CA 1
ATOM 687 C C . PRO A 1 84 ? 7.261 -2.513 -8.385 1.00 69.31 84 PRO A C 1
ATOM 689 O O . PRO A 1 84 ? 8.186 -1.763 -8.687 1.00 69.31 84 PRO A O 1
ATOM 692 N N . THR A 1 85 ? 7.376 -3.830 -8.444 1.00 68.19 85 THR A N 1
ATOM 693 C CA . THR A 1 85 ? 8.473 -4.544 -9.094 1.00 68.19 85 THR A CA 1
ATOM 694 C C . THR A 1 85 ? 7.926 -5.194 -10.350 1.00 68.19 85 THR A C 1
ATOM 696 O O . THR A 1 85 ? 6.965 -5.967 -10.301 1.00 68.19 85 THR A O 1
ATOM 699 N N . VAL A 1 86 ? 8.538 -4.873 -11.485 1.00 68.00 86 VAL A N 1
ATOM 700 C CA . VAL A 1 86 ? 8.098 -5.356 -12.790 1.00 68.00 86 VAL A CA 1
ATOM 701 C C . VAL A 1 86 ? 9.051 -6.438 -13.268 1.00 68.00 86 VAL A C 1
ATOM 703 O O . VAL A 1 86 ? 10.220 -6.183 -13.527 1.00 68.00 86 VAL A O 1
ATOM 706 N N . ASN A 1 87 ? 8.532 -7.648 -13.423 1.00 66.94 87 ASN A N 1
ATOM 707 C CA . ASN A 1 87 ? 9.251 -8.763 -14.012 1.00 66.94 87 ASN A CA 1
ATOM 708 C C . ASN A 1 87 ? 8.764 -8.958 -15.446 1.00 66.94 87 ASN A C 1
ATOM 710 O O . ASN A 1 87 ? 7.629 -9.374 -15.682 1.00 66.94 87 ASN A O 1
ATOM 714 N N . ILE A 1 88 ? 9.631 -8.644 -16.405 1.00 65.50 88 ILE A N 1
ATOM 715 C CA . ILE A 1 88 ? 9.361 -8.817 -17.833 1.00 65.50 88 ILE A CA 1
ATOM 716 C C . ILE A 1 88 ? 9.977 -10.145 -18.245 1.00 65.50 88 ILE A C 1
ATOM 718 O O . ILE A 1 88 ? 11.202 -10.255 -18.334 1.00 65.50 88 ILE A O 1
ATOM 722 N N . ASN A 1 89 ? 9.131 -11.147 -18.477 1.00 65.06 89 ASN A N 1
ATOM 723 C CA . ASN A 1 89 ? 9.578 -12.433 -18.985 1.00 65.06 89 ASN A CA 1
ATOM 724 C C . ASN A 1 89 ? 9.270 -12.504 -20.489 1.00 65.06 89 ASN A C 1
ATOM 726 O O . ASN A 1 89 ? 8.089 -12.553 -20.858 1.00 65.06 89 ASN A O 1
ATOM 730 N N . PRO A 1 90 ? 10.286 -12.452 -21.367 1.00 62.12 90 PRO A N 1
ATOM 731 C CA . PRO A 1 90 ? 10.074 -12.741 -22.776 1.00 62.12 90 PRO A CA 1
ATOM 732 C C . PRO A 1 90 ? 9.671 -14.213 -22.902 1.00 62.12 90 PRO A C 1
ATOM 734 O O . PRO A 1 90 ? 10.360 -15.095 -22.395 1.00 62.12 90 PRO A O 1
ATOM 737 N N . ASN A 1 91 ? 8.526 -14.476 -23.524 1.00 60.00 91 ASN A N 1
ATOM 738 C CA . ASN A 1 91 ? 8.144 -15.825 -23.909 1.00 60.00 91 ASN A CA 1
ATOM 739 C C . ASN A 1 91 ? 8.797 -16.135 -25.262 1.00 60.00 91 ASN A C 1
ATOM 741 O O . ASN A 1 91 ? 8.810 -15.277 -26.148 1.00 60.00 91 ASN A O 1
ATOM 745 N N . ASP A 1 92 ? 9.276 -17.363 -25.448 1.00 54.28 92 ASP A N 1
ATOM 746 C CA . ASP A 1 92 ? 9.972 -17.811 -26.666 1.00 54.28 92 ASP A CA 1
ATOM 747 C C . ASP A 1 92 ? 9.125 -17.640 -27.950 1.00 54.28 92 ASP A C 1
ATOM 749 O O . ASP A 1 92 ? 9.651 -17.612 -29.059 1.00 54.28 92 ASP A O 1
ATOM 753 N N . ASN A 1 93 ? 7.809 -17.441 -27.804 1.00 57.81 93 ASN A N 1
ATOM 754 C CA . ASN A 1 93 ? 6.844 -17.232 -28.888 1.00 57.81 93 ASN A CA 1
ATOM 755 C C . ASN A 1 93 ? 6.724 -15.772 -29.386 1.00 57.81 93 ASN A C 1
ATOM 757 O O . ASN A 1 93 ? 5.826 -15.477 -30.176 1.00 57.81 93 ASN A O 1
ATOM 761 N N . GLY A 1 94 ? 7.566 -14.843 -28.916 1.00 57.03 94 GLY A N 1
ATOM 762 C CA . GLY A 1 94 ? 7.494 -13.416 -29.284 1.00 57.03 94 GLY A CA 1
ATOM 763 C C . GLY A 1 94 ? 6.457 -12.600 -28.493 1.00 57.03 94 GLY A C 1
ATOM 764 O O . GLY A 1 94 ? 6.283 -11.403 -28.733 1.00 57.03 94 GLY A O 1
ATOM 765 N N . ASP A 1 95 ? 5.797 -13.230 -27.520 1.00 59.84 95 ASP A N 1
ATOM 766 C CA . ASP A 1 95 ? 4.925 -12.561 -26.556 1.00 59.84 95 ASP A CA 1
ATOM 767 C C . ASP A 1 95 ? 5.738 -12.080 -25.352 1.00 59.84 95 ASP A C 1
ATOM 769 O O . ASP A 1 95 ? 6.589 -12.799 -24.823 1.00 59.84 95 ASP A O 1
ATOM 773 N N . VAL A 1 96 ? 5.436 -10.884 -24.854 1.00 65.12 96 VAL A N 1
ATOM 774 C CA . VAL A 1 96 ? 6.006 -10.384 -23.602 1.00 65.12 96 VAL A CA 1
ATOM 775 C C . VAL A 1 96 ? 4.970 -10.510 -22.499 1.00 65.12 96 VAL A C 1
ATOM 777 O O . VAL A 1 96 ? 3.866 -9.963 -22.580 1.00 65.12 96 VAL A O 1
ATOM 780 N N . VAL A 1 97 ? 5.343 -11.244 -21.450 1.00 67.19 97 VAL A N 1
ATOM 781 C CA . VAL A 1 97 ? 4.562 -11.342 -20.219 1.00 67.19 97 VAL A CA 1
ATOM 782 C C . VAL A 1 97 ? 5.150 -10.364 -19.212 1.00 67.19 97 VAL A C 1
ATOM 784 O O . VAL A 1 97 ? 6.305 -10.492 -18.801 1.00 67.19 97 VAL A O 1
ATOM 787 N N . ILE A 1 98 ? 4.354 -9.372 -18.831 1.00 70.44 98 ILE A N 1
ATOM 788 C CA . ILE A 1 98 ? 4.705 -8.377 -17.824 1.00 70.44 98 ILE A CA 1
ATOM 789 C C . ILE A 1 98 ? 3.994 -8.771 -16.535 1.00 70.44 98 ILE A C 1
ATOM 791 O O . ILE A 1 98 ? 2.767 -8.753 -16.465 1.00 70.44 98 ILE A O 1
ATOM 795 N N . ASN A 1 99 ? 4.772 -9.124 -15.519 1.00 70.00 99 ASN A N 1
ATOM 796 C CA . ASN A 1 99 ? 4.275 -9.418 -14.183 1.00 70.00 99 ASN A CA 1
ATOM 797 C C . ASN A 1 99 ? 4.618 -8.248 -13.269 1.00 70.00 99 ASN A C 1
ATOM 799 O O . ASN A 1 99 ? 5.795 -7.995 -13.015 1.00 70.00 99 ASN A O 1
ATOM 803 N N . VAL A 1 100 ? 3.609 -7.535 -12.774 1.00 72.94 100 VAL A N 1
ATOM 804 C CA . VAL A 1 100 ? 3.824 -6.423 -11.839 1.00 72.94 100 VAL A CA 1
ATOM 805 C C . VAL A 1 100 ? 3.393 -6.846 -10.448 1.00 72.94 100 VAL A C 1
ATOM 807 O O . VAL A 1 100 ? 2.197 -6.986 -10.203 1.00 72.94 100 VAL A O 1
ATOM 810 N N . THR A 1 101 ? 4.355 -7.035 -9.548 1.00 72.56 101 THR A N 1
ATOM 811 C CA . THR A 1 101 ? 4.112 -7.321 -8.127 1.00 72.56 101 THR A CA 1
ATOM 812 C C . THR A 1 101 ? 4.288 -6.042 -7.327 1.00 72.56 101 THR A C 1
ATOM 814 O O . THR A 1 101 ? 5.267 -5.336 -7.526 1.00 72.56 101 THR A O 1
ATOM 817 N N . PHE A 1 102 ? 3.382 -5.743 -6.400 1.00 73.81 102 PHE A N 1
ATOM 818 C CA . PHE A 1 102 ? 3.515 -4.571 -5.533 1.00 73.81 102 PHE A CA 1
ATOM 819 C C . PHE A 1 102 ? 4.005 -5.011 -4.162 1.00 73.81 102 PHE A C 1
ATOM 821 O O . PHE A 1 102 ? 3.381 -5.883 -3.561 1.00 73.81 102 PHE A O 1
ATOM 828 N N . TYR A 1 103 ? 5.076 -4.406 -3.662 1.00 74.19 103 TYR A N 1
ATOM 829 C CA . TYR A 1 103 ? 5.625 -4.657 -2.330 1.00 74.19 103 TYR A CA 1
ATOM 830 C C . TYR A 1 103 ? 5.388 -3.460 -1.428 1.00 74.19 103 TYR A C 1
ATOM 832 O O . TYR A 1 103 ? 5.465 -2.324 -1.880 1.00 74.19 103 TYR A O 1
ATOM 840 N N . MET A 1 104 ? 5.079 -3.696 -0.157 1.00 73.69 104 MET A N 1
ATOM 841 C CA . MET A 1 104 ? 4.960 -2.609 0.804 1.00 73.69 104 MET A CA 1
ATOM 842 C C . MET A 1 104 ? 6.321 -1.931 0.971 1.00 73.69 104 MET A C 1
ATOM 844 O O . MET A 1 104 ? 7.346 -2.608 1.066 1.00 73.69 104 MET A O 1
ATOM 848 N N . ASN A 1 105 ? 6.332 -0.602 1.023 1.00 77.94 105 ASN A N 1
ATOM 849 C CA . ASN A 1 105 ? 7.550 0.149 1.293 1.00 77.94 105 ASN A CA 1
ATOM 850 C C . ASN A 1 105 ? 8.146 -0.297 2.639 1.00 77.94 105 ASN A C 1
ATOM 852 O O . ASN A 1 105 ? 7.439 -0.336 3.646 1.00 77.94 105 ASN A O 1
ATOM 856 N N . GLU A 1 106 ? 9.442 -0.613 2.672 1.00 77.19 106 GLU A N 1
ATOM 857 C CA . GLU A 1 106 ? 10.094 -1.109 3.887 1.00 77.19 106 GLU A CA 1
ATOM 858 C C . GLU A 1 106 ? 10.037 -0.119 5.056 1.00 77.19 106 GLU A C 1
ATOM 860 O O . GLU A 1 106 ? 9.881 -0.539 6.203 1.00 77.19 106 GLU A O 1
ATOM 865 N N . ALA A 1 107 ? 10.123 1.189 4.790 1.00 78.44 107 ALA A N 1
ATOM 866 C CA . ALA A 1 107 ? 10.024 2.209 5.834 1.00 78.44 107 ALA A CA 1
ATOM 867 C C . ALA A 1 107 ? 8.641 2.186 6.503 1.00 78.44 107 ALA A C 1
ATOM 869 O O . ALA A 1 107 ? 8.534 2.260 7.729 1.00 78.44 107 ALA A O 1
ATOM 870 N N . GLU A 1 108 ? 7.598 2.003 5.695 1.00 76.88 108 GLU A N 1
ATOM 871 C CA . GLU A 1 108 ? 6.214 1.943 6.157 1.00 76.88 108 GLU A CA 1
ATOM 872 C C . GLU A 1 108 ? 5.909 0.603 6.831 1.00 76.88 108 GLU A C 1
ATOM 874 O O . GLU A 1 108 ? 5.265 0.550 7.872 1.00 76.88 108 GLU A O 1
ATOM 879 N N . TYR A 1 109 ? 6.438 -0.500 6.301 1.00 78.94 109 TYR A N 1
ATOM 880 C CA . TYR A 1 109 ? 6.307 -1.808 6.930 1.00 78.94 109 TYR A CA 1
ATOM 881 C C . TYR A 1 109 ? 6.965 -1.831 8.317 1.00 78.94 109 TYR A C 1
ATOM 883 O O . TYR A 1 109 ? 6.413 -2.380 9.273 1.00 78.94 109 TYR A O 1
ATOM 891 N N . ASN A 1 110 ? 8.133 -1.202 8.462 1.00 82.62 110 ASN A N 1
ATOM 892 C CA . ASN A 1 110 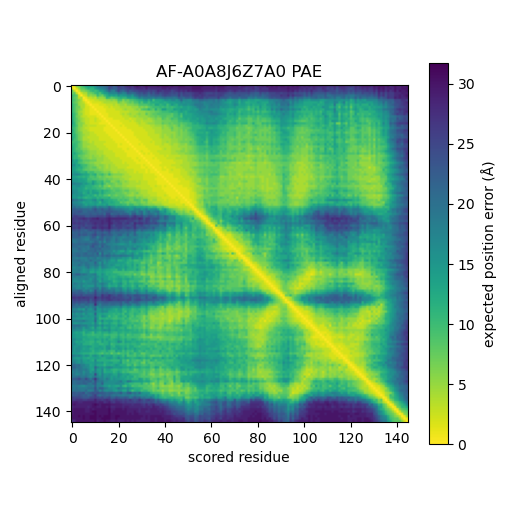? 8.861 -1.173 9.725 1.00 82.62 110 ASN A CA 1
ATOM 893 C C . ASN A 1 110 ? 8.184 -0.305 10.792 1.00 82.62 110 ASN A C 1
ATOM 895 O O . ASN A 1 110 ? 8.288 -0.656 11.972 1.00 82.62 110 ASN A O 1
ATOM 899 N N . SER A 1 111 ? 7.438 0.734 10.399 1.00 83.12 111 SER A N 1
ATOM 900 C CA . SER A 1 111 ? 6.671 1.589 11.316 1.00 83.12 111 SER A CA 1
ATOM 901 C C . SER A 1 111 ? 5.414 0.910 11.884 1.00 83.12 111 SER A C 1
ATOM 903 O O . SER A 1 111 ? 4.863 1.373 12.885 1.00 83.12 111 SER A O 1
ATOM 905 N N . LEU A 1 112 ? 4.986 -0.226 11.314 1.00 82.19 112 LEU A N 1
ATOM 906 C CA . LEU A 1 112 ? 3.821 -0.960 11.803 1.00 82.19 112 LEU A CA 1
ATOM 907 C C . LEU A 1 112 ? 4.060 -1.604 13.187 1.00 82.19 112 LEU A C 1
ATOM 909 O O . LEU A 1 112 ? 5.107 -2.224 13.422 1.00 82.19 112 LEU A O 1
ATOM 913 N N . PRO A 1 113 ? 3.052 -1.571 14.079 1.00 85.50 113 PRO A N 1
ATOM 914 C CA . PRO A 1 113 ? 3.019 -2.377 15.295 1.00 85.50 113 PRO A CA 1
ATOM 915 C C . PRO A 1 113 ? 3.213 -3.874 15.014 1.00 85.50 113 PRO A C 1
ATOM 917 O O . PRO A 1 113 ? 2.670 -4.415 14.050 1.00 85.50 113 PRO A O 1
ATOM 920 N N . ASN A 1 114 ? 3.908 -4.583 15.909 1.00 83.50 114 ASN A N 1
ATOM 921 C CA . ASN A 1 114 ? 4.193 -6.019 15.751 1.00 83.50 114 ASN A CA 1
ATOM 922 C C . ASN A 1 114 ? 2.931 -6.886 15.598 1.00 83.50 114 ASN A C 1
ATOM 924 O O . ASN A 1 114 ? 2.957 -7.872 14.868 1.00 83.50 114 ASN A O 1
ATOM 928 N N . ILE A 1 115 ? 1.825 -6.490 16.235 1.00 82.00 115 ILE A N 1
ATOM 929 C CA . ILE A 1 115 ? 0.528 -7.177 16.131 1.00 82.00 115 ILE A CA 1
ATOM 930 C C . ILE A 1 115 ? 0.026 -7.169 14.679 1.00 82.00 115 ILE A C 1
ATOM 932 O O . ILE A 1 115 ? -0.412 -8.195 14.165 1.00 82.00 115 ILE A O 1
ATOM 936 N N . LEU A 1 116 ? 0.148 -6.032 13.992 1.00 79.00 116 LEU A N 1
ATOM 937 C CA . LEU A 1 116 ? -0.269 -5.886 12.598 1.00 79.00 116 LEU A CA 1
ATOM 938 C C . LEU A 1 116 ? 0.637 -6.690 11.653 1.00 79.00 116 LEU A C 1
ATOM 940 O O . LEU A 1 116 ? 0.144 -7.400 10.777 1.00 79.00 116 LEU A O 1
ATOM 944 N N . LYS A 1 117 ? 1.951 -6.699 11.916 1.00 78.62 117 LYS A N 1
ATOM 945 C CA . LYS A 1 117 ? 2.927 -7.520 11.177 1.00 78.62 117 LYS A CA 1
ATOM 946 C C . LYS A 1 117 ? 2.631 -9.018 11.278 1.00 78.62 117 LYS A C 1
ATOM 948 O O . LYS A 1 117 ? 2.728 -9.715 10.274 1.00 78.62 117 LYS A O 1
ATOM 953 N N . SER A 1 118 ? 2.266 -9.511 12.467 1.00 78.94 118 SER A N 1
ATOM 954 C CA . SER A 1 118 ? 1.944 -10.933 12.679 1.00 78.94 118 SER A CA 1
ATOM 955 C C . SER A 1 118 ? 0.642 -11.382 12.024 1.00 78.94 118 SER A C 1
ATOM 957 O O . SER A 1 118 ? 0.467 -12.571 11.787 1.00 78.94 118 SER A O 1
ATOM 959 N N . LEU A 1 119 ? -0.262 -10.444 11.743 1.00 79.31 119 LEU A N 1
ATOM 960 C CA . LEU A 1 119 ? -1.521 -10.734 11.066 1.00 79.31 119 LEU A CA 1
ATOM 961 C C . LEU A 1 119 ? -1.413 -10.561 9.541 1.00 79.31 119 LEU A C 1
ATOM 963 O O . LEU A 1 119 ? -2.407 -10.750 8.855 1.00 79.31 119 LEU A O 1
ATOM 967 N N . GLU A 1 120 ? -0.240 -10.186 9.013 1.00 76.12 120 GLU A N 1
ATOM 968 C CA . GLU A 1 120 ? -0.047 -9.823 7.600 1.00 76.12 120 GLU A CA 1
ATOM 969 C C . GLU A 1 120 ? -1.004 -8.713 7.124 1.00 76.12 120 GLU A C 1
ATOM 971 O O . GLU A 1 120 ? -1.395 -8.666 5.957 1.00 76.12 120 GLU A O 1
ATOM 976 N N . PHE A 1 121 ? -1.363 -7.788 8.024 1.00 69.75 121 PHE A N 1
ATOM 977 C CA . PHE A 1 121 ? -2.176 -6.620 7.693 1.00 69.75 121 PHE A CA 1
ATOM 978 C C . PHE A 1 121 ? -1.399 -5.325 7.922 1.00 69.75 121 PHE A C 1
ATOM 980 O O . PHE A 1 121 ? -0.990 -5.059 9.051 1.00 69.75 121 PHE A O 1
ATOM 987 N N . PRO A 1 122 ? -1.273 -4.459 6.906 1.00 69.81 122 PRO A N 1
ATOM 988 C CA . PRO A 1 122 ? -1.585 -4.696 5.493 1.00 69.81 122 PRO A CA 1
ATOM 989 C C . PRO A 1 122 ? -0.688 -5.779 4.852 1.00 69.81 122 PRO A C 1
ATOM 991 O O . PRO A 1 122 ? 0.407 -6.049 5.356 1.00 69.81 122 PRO A O 1
ATOM 994 N N . PRO A 1 123 ? -1.129 -6.400 3.739 1.00 73.06 123 PRO A N 1
ATOM 995 C CA . PRO A 1 123 ? -0.363 -7.445 3.071 1.00 73.06 123 PRO A CA 1
ATOM 996 C C . PRO A 1 123 ? 0.978 -6.894 2.589 1.00 73.06 123 PRO A C 1
ATOM 998 O O . PRO A 1 123 ? 1.037 -5.834 1.958 1.00 73.06 123 PRO A O 1
ATOM 1001 N N . ARG A 1 124 ? 2.056 -7.646 2.854 1.00 74.62 124 ARG A N 1
ATOM 1002 C CA . ARG A 1 124 ? 3.427 -7.277 2.454 1.00 74.62 124 ARG A CA 1
ATOM 1003 C C . ARG A 1 124 ? 3.592 -7.149 0.947 1.00 74.62 124 ARG A C 1
ATOM 1005 O O . ARG A 1 124 ? 4.433 -6.384 0.487 1.00 74.62 124 ARG A O 1
ATOM 1012 N N . SER A 1 125 ? 2.805 -7.902 0.188 1.00 73.69 125 SER A N 1
ATOM 1013 C CA . SER A 1 125 ? 2.770 -7.801 -1.261 1.00 73.69 125 SER A CA 1
ATOM 1014 C C . SER A 1 125 ? 1.370 -8.043 -1.790 1.00 73.69 125 SER A C 1
ATOM 1016 O O . SER A 1 125 ? 0.674 -8.944 -1.318 1.00 73.69 125 SER A O 1
ATOM 1018 N N . ILE A 1 126 ? 0.986 -7.290 -2.811 1.00 73.25 126 ILE A N 1
ATOM 1019 C CA . ILE A 1 126 ? -0.248 -7.520 -3.555 1.00 73.25 126 ILE A CA 1
ATOM 1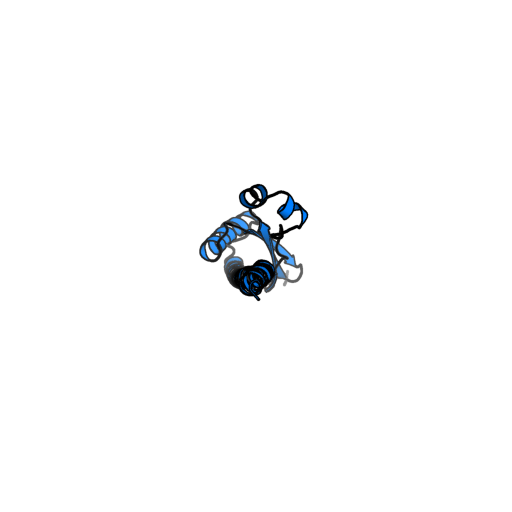020 C C . ILE A 1 126 ? 0.105 -8.409 -4.746 1.00 73.25 126 ILE A C 1
ATOM 1022 O O . ILE A 1 126 ? 1.097 -8.161 -5.440 1.00 73.25 126 ILE A O 1
ATOM 1026 N N . LYS A 1 127 ? -0.692 -9.469 -4.946 1.00 71.06 127 LYS A N 1
ATOM 1027 C CA . LYS A 1 127 ? -0.487 -10.470 -6.001 1.00 71.06 127 LYS A CA 1
ATOM 1028 C C . LYS A 1 127 ? -0.248 -9.794 -7.350 1.00 71.06 127 LYS A C 1
ATOM 1030 O O . LYS A 1 127 ? -0.925 -8.822 -7.686 1.00 71.06 127 LYS A O 1
ATOM 1035 N N . ALA A 1 128 ? 0.692 -10.357 -8.107 1.00 64.25 128 ALA A N 1
ATOM 1036 C CA . ALA A 1 128 ? 1.0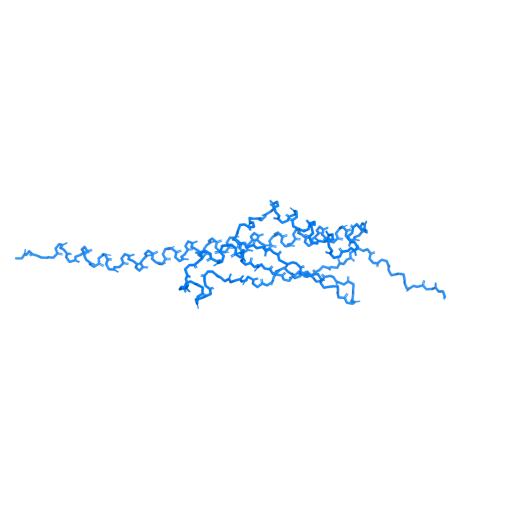91 -9.810 -9.385 1.00 64.25 128 ALA A CA 1
ATOM 1037 C C . ALA A 1 128 ? -0.094 -9.678 -10.350 1.00 64.25 128 ALA A C 1
ATOM 1039 O O . ALA A 1 128 ? -0.899 -10.605 -10.493 1.00 64.25 128 ALA A O 1
ATOM 1040 N N . ILE A 1 129 ? -0.178 -8.531 -11.019 1.00 70.62 129 ILE A N 1
ATOM 1041 C CA . ILE A 1 129 ? -1.063 -8.350 -12.167 1.00 70.62 129 ILE A CA 1
ATOM 1042 C C . ILE A 1 129 ? -0.269 -8.804 -13.389 1.00 70.62 129 ILE A C 1
ATOM 1044 O O . ILE A 1 129 ? 0.714 -8.163 -13.767 1.00 70.62 129 ILE A O 1
ATOM 1048 N N . GLU A 1 130 ? -0.670 -9.938 -13.963 1.00 70.19 130 GLU A N 1
ATOM 1049 C CA . GLU A 1 130 ? -0.071 -10.460 -15.189 1.00 70.19 130 GLU A CA 1
ATOM 1050 C C . GLU A 1 130 ? -0.746 -9.813 -16.394 1.00 70.19 130 GLU A C 1
ATOM 1052 O O . GLU A 1 130 ? -1.968 -9.890 -16.562 1.00 70.19 130 GLU A O 1
ATOM 1057 N N . TYR A 1 131 ? 0.051 -9.194 -17.256 1.00 70.25 131 TYR A N 1
ATOM 1058 C CA . TYR A 1 131 ? -0.418 -8.681 -18.530 1.00 70.25 131 TYR A CA 1
ATOM 1059 C C . TYR A 1 131 ? 0.402 -9.285 -19.664 1.00 70.25 131 TYR A C 1
ATOM 1061 O O . TYR A 1 131 ? 1.632 -9.251 -19.651 1.00 70.25 131 TYR A O 1
ATOM 1069 N N . ARG A 1 132 ? -0.292 -9.855 -20.650 1.00 67.38 132 ARG A N 1
ATOM 1070 C CA . ARG A 1 132 ? 0.321 -10.434 -21.847 1.00 67.38 132 ARG A CA 1
ATOM 1071 C C . ARG A 1 132 ? 0.087 -9.499 -23.015 1.00 67.38 132 ARG A C 1
ATOM 1073 O O . ARG A 1 132 ? -1.053 -9.132 -23.292 1.00 67.38 132 ARG A O 1
ATOM 1080 N N . MET A 1 133 ? 1.159 -9.138 -23.701 1.00 67.19 133 MET A N 1
ATOM 1081 C CA . MET A 1 133 ? 1.087 -8.342 -24.918 1.00 67.19 133 MET A CA 1
ATOM 1082 C C . MET A 1 133 ? 2.034 -8.902 -25.971 1.00 67.19 133 MET A C 1
ATOM 1084 O O . MET A 1 133 ? 3.144 -9.338 -25.665 1.00 67.19 133 MET A O 1
ATOM 1088 N N . LYS A 1 134 ? 1.588 -8.871 -27.223 1.00 61.94 134 LYS A N 1
ATOM 1089 C CA . LYS A 1 134 ? 2.419 -9.220 -28.368 1.00 61.94 134 LYS A CA 1
ATOM 1090 C C . LYS A 1 134 ? 3.327 -8.036 -28.695 1.00 61.94 134 LYS A C 1
ATOM 1092 O O . LYS A 1 134 ? 2.859 -6.898 -28.689 1.00 61.94 134 LYS A O 1
ATOM 1097 N N . LEU A 1 135 ? 4.607 -8.285 -28.954 1.00 59.28 135 LEU A N 1
ATOM 1098 C CA . LEU A 1 135 ? 5.498 -7.249 -29.473 1.00 59.28 135 LEU A CA 1
ATOM 1099 C C . LEU A 1 135 ? 5.160 -7.007 -30.948 1.00 59.28 135 LEU A C 1
ATOM 1101 O O . LEU A 1 135 ? 5.314 -7.904 -31.776 1.00 59.28 135 LEU A O 1
ATOM 1105 N N . GLU A 1 136 ? 4.698 -5.809 -31.291 1.00 55.28 136 GLU A N 1
ATOM 1106 C CA . GLU A 1 136 ? 4.645 -5.383 -32.689 1.00 55.28 136 GLU A CA 1
ATOM 1107 C C . GLU A 1 136 ? 6.048 -4.887 -33.056 1.00 55.28 136 GLU A C 1
ATOM 1109 O O . GLU A 1 136 ? 6.536 -3.918 -32.487 1.00 55.28 136 GLU A O 1
ATOM 1114 N N . GLY A 1 137 ? 6.760 -5.636 -33.907 1.00 50.69 137 GLY A N 1
ATOM 1115 C CA . GLY A 1 137 ? 8.110 -5.262 -34.350 1.00 50.69 137 GLY A CA 1
ATOM 1116 C C . GLY A 1 137 ? 9.142 -6.387 -34.455 1.00 50.69 137 GLY A C 1
ATOM 1117 O O . GLY A 1 137 ? 10.258 -6.128 -34.894 1.00 50.69 137 GLY A O 1
ATOM 1118 N N . THR A 1 138 ? 8.823 -7.645 -34.131 1.00 44.34 138 THR A N 1
ATOM 1119 C CA . THR A 1 138 ? 9.705 -8.763 -34.514 1.00 44.34 138 THR A CA 1
ATOM 1120 C C . THR A 1 138 ? 9.481 -9.082 -35.993 1.00 44.34 138 THR A C 1
ATOM 1122 O O . THR A 1 138 ? 8.741 -9.998 -36.352 1.00 44.34 138 THR A O 1
ATOM 1125 N N . THR A 1 139 ? 10.100 -8.316 -36.896 1.00 38.41 139 THR A N 1
ATOM 1126 C CA . THR A 1 139 ? 10.368 -8.852 -38.232 1.00 38.41 139 THR A CA 1
ATOM 1127 C C . THR A 1 139 ? 11.239 -10.080 -38.036 1.00 38.41 139 THR A C 1
ATOM 1129 O O . THR A 1 139 ? 12.387 -9.969 -37.611 1.00 38.41 139 THR A O 1
ATOM 1132 N N . ASN A 1 140 ? 10.661 -11.247 -38.310 1.00 41.50 140 ASN A N 1
ATOM 1133 C CA . ASN A 1 140 ? 11.370 -12.505 -38.450 1.00 41.50 140 ASN A CA 1
ATOM 1134 C C . ASN A 1 140 ? 12.556 -12.312 -39.405 1.00 41.50 140 ASN A C 1
ATOM 1136 O O . ASN A 1 140 ? 12.398 -12.417 -40.620 1.00 41.50 140 ASN A O 1
ATOM 1140 N N . THR A 1 141 ? 13.758 -12.086 -38.885 1.00 42.94 141 THR A N 1
ATOM 1141 C CA . THR A 1 141 ? 14.988 -12.354 -39.634 1.00 42.94 141 THR A CA 1
ATOM 1142 C C . THR A 1 141 ? 15.277 -13.845 -39.534 1.00 42.94 141 THR A C 1
ATOM 1144 O O . THR A 1 141 ? 16.252 -14.249 -38.922 1.00 42.94 141 THR A O 1
ATOM 1147 N N . ASN A 1 142 ? 14.376 -14.659 -40.081 1.00 47.50 142 ASN A N 1
ATOM 1148 C CA . ASN A 1 142 ? 14.601 -16.069 -40.382 1.00 47.50 142 ASN A CA 1
ATOM 1149 C C . ASN A 1 142 ? 13.851 -16.382 -41.679 1.00 47.50 142 ASN A C 1
ATOM 1151 O O . ASN A 1 142 ? 12.821 -17.049 -41.692 1.00 47.50 142 ASN A O 1
ATOM 1155 N N . SER A 1 143 ? 14.358 -15.842 -42.784 1.00 44.59 143 SER A N 1
ATOM 1156 C CA . SER A 1 143 ? 14.056 -16.347 -44.116 1.00 44.59 143 SER A CA 1
ATOM 1157 C C . SER A 1 143 ? 15.232 -16.058 -45.037 1.00 44.59 143 SER A C 1
ATOM 1159 O O . SER A 1 143 ? 15.527 -14.900 -45.327 1.00 44.59 143 SER A O 1
ATOM 1161 N N . THR A 1 144 ? 15.765 -17.142 -45.602 1.00 40.66 144 THR A N 1
ATOM 1162 C CA . THR A 1 144 ? 16.540 -17.240 -46.853 1.00 40.66 144 THR A CA 1
ATOM 1163 C C . THR A 1 144 ? 18.010 -16.810 -46.838 1.00 40.66 144 THR A C 1
ATOM 1165 O O . THR A 1 144 ? 18.337 -15.629 -46.772 1.00 40.66 144 THR A O 1
ATOM 1168 N N . GLY A 1 145 ? 18.869 -17.819 -47.013 1.00 37.00 145 GLY A N 1
ATOM 1169 C CA . GLY A 1 145 ? 20.301 -17.751 -47.282 1.00 37.00 145 GLY A CA 1
ATOM 1170 C C . GLY A 1 145 ? 20.900 -19.143 -47.206 1.00 37.00 145 GLY A C 1
ATOM 1171 O O . GLY A 1 145 ? 21.620 -19.387 -46.219 1.00 37.00 145 GLY A O 1
#

pLDDT: mean 70.97, std 13.44, range [37.0, 95.31]

Solvent-accessible surface area (backbone atoms only — not comparable to full-atom values): 8517 Å² total; per-residue (Å²): 143,88,66,69,81,62,50,60,55,52,56,47,60,65,46,46,61,58,53,49,52,50,51,53,48,52,54,52,50,51,55,52,51,52,51,53,53,52,52,54,54,47,52,53,50,53,52,52,53,49,37,59,38,50,50,67,67,76,56,87,46,77,66,58,48,54,57,52,46,54,52,61,41,61,75,75,44,83,56,77,60,39,43,77,46,78,48,74,47,77,41,97,85,58,34,38,37,39,33,40,31,33,32,45,27,65,72,60,60,68,71,49,56,68,71,36,62,76,69,47,51,76,59,61,54,49,80,58,54,76,46,79,46,68,54,64,70,76,76,76,90,79,75,91,134

Sequence (145 aa):
MKRQRGQSMVEFALMAPIVFMMIFGMIYGGIMFMQYMHYSNAVRTAAREIAVSAENNRITTKEDKEEWLTKVWKSEVDTRFYTPTVNINPNDNGDVVINVTFYMNEAEYNSLPNILKSLEFPPRSIKAIEYRMKLEGTTNTNSTG

Nearest PDB structures (foldseek):
  8fhu-assembly1_A  TM=3.712E-01  e=1.044E+00  Mus musculus
  4nsk-assembly1_A  TM=3.384E-01  e=9.257E-01  Mus musculus
  5weu-assembly1_A  TM=3.724E-01  e=2.028E+00  Mus musculus
  1kjv-assembly1_A  TM=3.409E-01  e=1.412E+00  Rattus norvegicus
  7edo-assembly2_D  TM=3.203E-01  e=1.412E+00  Trichosurus vulpecula

Secondary structure (DSSP, 8-state):
---HHHHHHHHHHHHHHHHHHHHHHHHHHHHHHHHHHHHHHHHHHHHHHHHHHHHTT---SHHHHHHHHHHHHHHHS-TTTEEEEEEEEE-TTSEEEEEEEEEE-HHHHHHS-HHHHHTT-S-SEEEEEEEEEE-TT-----S--

Mean predicted aligned error: 12.31 Å

Radius of gyration: 24.05 Å; Cα contacts (8 Å, |Δi|>4): 125; chains: 1; bounding box: 59×28×87 Å

Foldseek 3Di:
DDDVVVVVVVVCVVVVVVVVVVVVVVVVVVVVVVQVVLVLVLVVVLVVVCLVVVQVVNPPDPVSSVVVSVVSCVVRHDPQFWDWDWDWDQDPVQKIKIWIKIATDPVVLVPDDPVCVVVCVVPRIDGTDIDIDHRDHPPPPPDDD